Protein AF-A0A523YNM7-F1 (afdb_monomer)

Nearest PDB structures (foldseek):
  5ypw-assembly3_E  TM=5.840E-01  e=3.235E-02  Escherichia coli O157:H7
  2lvw-assembly1_B  TM=5.396E-01  e=3.437E-02  Escherichia coli K-12
  2wve-assembly1_A  TM=4.851E-01  e=4.940E-01  Helicobacter pylori 26695
  6u9d-assembly1_O  TM=4.880E-01  e=7.105E-01  Saccharomyces cerevisiae
  4pcq-assembly2_C  TM=3.840E-01  e=3.649E-01  Mycobacterium tuberculosis H37Rv

Secondary structure (DSSP, 8-state):
-EEEE-SSEEEEE-TT---PPP-EEEEEEES-HHHHHHHHHHIIIII--SEEEEESS-BTTTTBEEEEEEES-GGGHHHHHHHHTT-TT-EEEEEEETTS-HHHHHHHHH--TTS--

Radius of gyration: 14.28 Å; Cα contacts (8 Å, |Δi|>4): 200; chains: 1; bounding box: 30×29×48 Å

Structure (mmCIF, N/CA/C/O backbone):
data_AF-A0A523YNM7-F1
#
_entry.id   AF-A0A523YNM7-F1
#
loop_
_atom_site.group_PDB
_atom_site.id
_atom_site.type_symbol
_atom_site.label_atom_id
_atom_site.label_alt_id
_atom_site.label_comp_id
_atom_site.label_asym_id
_atom_site.label_entity_id
_atom_site.label_seq_id
_atom_site.pdbx_PDB_ins_code
_atom_site.Cartn_x
_atom_site.Cartn_y
_atom_site.Cartn_z
_atom_site.occupancy
_atom_site.B_iso_or_equiv
_atom_site.auth_seq_id
_atom_site.auth_comp_id
_atom_site.auth_asym_id
_atom_site.auth_atom_id
_atom_site.pdbx_PDB_model_num
ATOM 1 N N . MET A 1 1 ? 0.694 6.686 -15.777 1.00 72.44 1 MET A N 1
ATOM 2 C CA . MET A 1 1 ? 0.165 5.593 -14.933 1.00 72.44 1 MET A CA 1
ATOM 3 C C . MET A 1 1 ? -1.169 5.147 -15.481 1.00 72.44 1 MET A C 1
ATOM 5 O O . MET A 1 1 ? -1.868 5.977 -16.053 1.00 72.44 1 MET A O 1
ATOM 9 N N . ARG A 1 2 ? -1.492 3.863 -15.345 1.00 77.19 2 ARG A N 1
ATOM 10 C CA . ARG A 1 2 ? -2.852 3.352 -15.503 1.00 77.19 2 ARG A CA 1
ATOM 11 C C . ARG A 1 2 ? -3.407 3.085 -14.111 1.00 77.19 2 ARG A C 1
ATOM 13 O O . ARG A 1 2 ? -2.672 2.667 -13.219 1.00 77.19 2 ARG A O 1
ATOM 20 N N . THR A 1 3 ? -4.681 3.393 -13.934 1.00 79.38 3 THR A N 1
ATOM 21 C CA . THR A 1 3 ? -5.426 3.027 -12.737 1.00 79.38 3 THR A CA 1
ATOM 22 C C . THR A 1 3 ? -6.671 2.293 -13.174 1.00 79.38 3 THR A C 1
ATOM 24 O O . THR A 1 3 ? -7.400 2.804 -14.024 1.00 79.38 3 THR A O 1
ATOM 27 N N . TYR A 1 4 ? -6.898 1.125 -12.600 1.00 81.25 4 TYR A N 1
ATOM 28 C CA . TYR A 1 4 ? -8.069 0.303 -12.858 1.00 81.25 4 TYR A CA 1
ATOM 29 C C . TYR A 1 4 ? -8.754 0.016 -11.524 1.00 81.25 4 TYR A C 1
ATOM 31 O O . TYR A 1 4 ? -8.088 -0.080 -10.498 1.00 81.25 4 TYR A O 1
ATOM 39 N N . LYS A 1 5 ? -10.082 -0.032 -11.512 1.00 83.00 5 LYS A N 1
ATOM 40 C CA . LYS A 1 5 ? -10.861 -0.300 -10.305 1.00 83.00 5 LYS A CA 1
ATOM 41 C C . LYS A 1 5 ? -11.666 -1.566 -10.536 1.00 83.00 5 LYS A C 1
ATOM 43 O O . LYS A 1 5 ? -12.419 -1.622 -11.501 1.00 83.00 5 LYS A O 1
ATOM 48 N N . ASP A 1 6 ? -11.500 -2.519 -9.637 1.00 82.06 6 ASP A N 1
ATOM 49 C CA . ASP A 1 6 ? -12.406 -3.645 -9.452 1.00 82.06 6 ASP A CA 1
ATOM 50 C C . ASP A 1 6 ? -13.490 -3.281 -8.426 1.00 82.06 6 ASP A C 1
ATOM 52 O O . ASP A 1 6 ? -13.599 -2.134 -7.992 1.00 82.06 6 ASP A O 1
ATOM 56 N N . GLU A 1 7 ? -14.271 -4.273 -8.001 1.00 76.25 7 GLU A N 1
ATOM 57 C CA . GLU A 1 7 ? -15.328 -4.121 -6.995 1.00 76.25 7 GLU A CA 1
ATOM 58 C C . GLU A 1 7 ? -14.787 -3.782 -5.597 1.00 76.25 7 GLU A C 1
ATOM 60 O O . GLU A 1 7 ? -15.463 -3.119 -4.823 1.00 76.25 7 GLU A O 1
ATOM 65 N N . THR A 1 8 ? -13.561 -4.203 -5.264 1.00 82.75 8 THR A N 1
ATOM 66 C CA . THR A 1 8 ? -12.978 -4.011 -3.915 1.00 82.75 8 THR A CA 1
ATOM 67 C C . THR A 1 8 ? -11.624 -3.295 -3.927 1.00 82.75 8 THR A C 1
ATOM 69 O O . THR A 1 8 ? -11.153 -2.818 -2.893 1.00 82.75 8 THR A O 1
ATOM 72 N N . TRP A 1 9 ? -10.971 -3.212 -5.089 1.00 87.38 9 TRP A N 1
ATOM 73 C CA . TRP A 1 9 ? -9.572 -2.802 -5.212 1.00 87.38 9 TRP A CA 1
ATOM 74 C C . TRP A 1 9 ? -9.372 -1.758 -6.310 1.00 87.38 9 TRP A C 1
ATOM 76 O O . TRP A 1 9 ? -9.882 -1.891 -7.415 1.00 87.38 9 TRP A O 1
ATOM 86 N N . GLU A 1 10 ? -8.570 -0.733 -6.031 1.00 89.31 10 GLU A N 1
ATOM 87 C CA . GLU A 1 10 ? -8.022 0.186 -7.029 1.00 89.31 10 GLU A CA 1
ATOM 88 C C . GLU A 1 10 ? -6.571 -0.196 -7.329 1.00 89.31 10 GLU A C 1
ATOM 90 O O . GLU A 1 10 ? -5.679 0.003 -6.503 1.00 89.31 10 GLU A O 1
ATOM 95 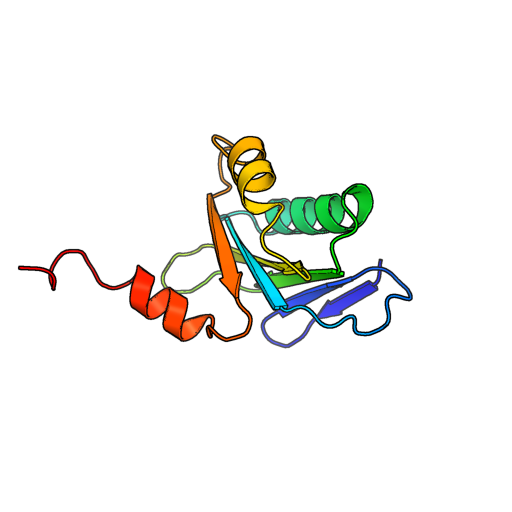N N . TRP A 1 11 ? -6.335 -0.717 -8.525 1.00 87.81 11 TRP A N 1
ATOM 96 C CA . TRP A 1 11 ? -5.022 -1.017 -9.073 1.00 87.81 11 TRP A CA 1
ATOM 97 C C . TRP A 1 11 ? -4.355 0.234 -9.635 1.00 87.81 11 TRP A C 1
ATOM 99 O O . TRP A 1 11 ? -4.985 1.079 -10.275 1.00 87.81 11 TRP A O 1
ATOM 109 N N . ILE A 1 12 ? -3.051 0.343 -9.406 1.00 88.19 12 ILE A N 1
ATOM 110 C CA . ILE A 1 12 ? -2.182 1.421 -9.863 1.00 88.19 12 ILE A CA 1
ATOM 111 C C . ILE A 1 12 ? -0.944 0.771 -10.474 1.00 88.19 12 ILE A C 1
ATOM 113 O O . ILE A 1 12 ? -0.208 0.054 -9.801 1.00 88.19 12 ILE A O 1
ATOM 117 N N . GLU A 1 13 ? -0.691 1.047 -11.748 1.00 84.25 13 GLU A N 1
ATOM 118 C CA . GLU A 1 13 ? 0.432 0.470 -12.489 1.00 84.25 13 GLU A CA 1
ATOM 119 C C . GLU A 1 13 ? 1.059 1.491 -13.453 1.00 84.25 13 GLU A C 1
ATOM 121 O O . GLU A 1 13 ? 0.483 2.540 -13.796 1.00 84.25 13 GLU A O 1
ATOM 126 N N . LYS A 1 14 ? 2.278 1.206 -13.917 1.00 78.69 14 LYS A N 1
ATOM 127 C CA . LYS A 1 14 ? 2.906 1.994 -14.984 1.00 78.69 14 LYS A CA 1
ATOM 128 C C . LYS A 1 14 ? 2.239 1.688 -16.326 1.00 78.69 14 LYS A C 1
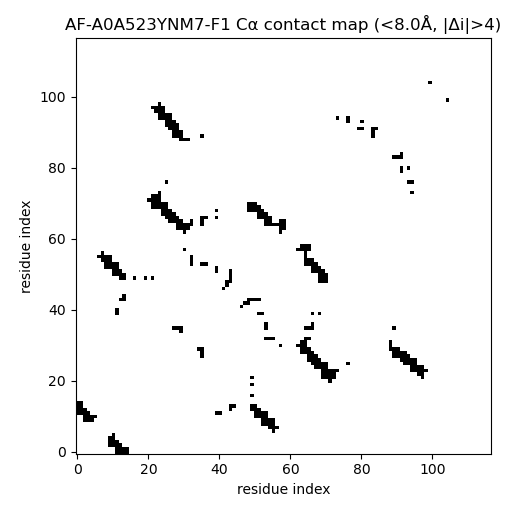ATOM 130 O O . LYS A 1 14 ? 1.938 0.552 -16.664 1.00 78.69 14 LYS A O 1
ATOM 135 N N . LYS A 1 15 ? 2.002 2.739 -17.119 1.00 68.50 15 LYS A N 1
ATOM 136 C CA . LYS A 1 15 ? 1.391 2.611 -18.450 1.00 68.50 15 LYS A CA 1
ATOM 137 C C . LYS A 1 15 ? 2.396 1.891 -19.356 1.00 68.50 15 LYS A C 1
ATOM 139 O O . LYS A 1 15 ? 3.429 2.478 -19.653 1.00 68.50 15 LYS A O 1
ATOM 144 N N . GLY A 1 16 ? 2.082 0.664 -19.770 1.00 63.75 16 GLY A N 1
ATOM 145 C CA . GLY A 1 16 ? 2.955 -0.153 -20.621 1.00 63.75 16 GLY A CA 1
ATOM 146 C C . GLY A 1 16 ? 3.818 -1.176 -19.877 1.00 63.75 16 GLY A C 1
ATOM 147 O O . GLY A 1 16 ? 4.631 -1.827 -20.522 1.00 63.75 16 GLY A O 1
ATOM 148 N N . SER A 1 17 ? 3.645 -1.348 -18.561 1.00 58.81 17 SER A N 1
ATOM 149 C CA . SER A 1 17 ? 4.190 -2.529 -17.888 1.00 58.81 17 SER A CA 1
ATOM 150 C C . SER A 1 17 ? 3.432 -3.762 -18.381 1.00 58.81 17 SER A C 1
ATOM 152 O O . SER A 1 17 ? 2.217 -3.838 -18.227 1.00 58.81 17 SER A O 1
ATOM 154 N N . GLN A 1 18 ? 4.140 -4.714 -18.993 1.00 53.94 18 GLN A N 1
ATOM 155 C CA . GLN A 1 18 ? 3.653 -6.093 -19.091 1.00 53.94 18 GLN A CA 1
ATOM 156 C C . GLN A 1 18 ? 3.396 -6.617 -17.673 1.00 53.94 18 GLN A C 1
ATOM 158 O O . GLN A 1 18 ? 4.010 -6.111 -16.731 1.00 53.94 18 GLN A O 1
ATOM 163 N N . GLU A 1 19 ? 2.499 -7.596 -17.524 1.00 57.41 19 GLU A N 1
ATOM 164 C CA . GLU A 1 19 ? 2.233 -8.314 -16.269 1.00 57.41 19 GLU A CA 1
ATOM 165 C C . GLU A 1 19 ? 3.525 -8.964 -15.756 1.00 57.41 19 GLU A C 1
ATOM 167 O O . GLU A 1 19 ? 3.798 -10.144 -15.974 1.00 57.41 19 GLU A O 1
ATOM 172 N N . ALA A 1 20 ? 4.390 -8.162 -15.140 1.00 57.62 20 ALA A N 1
ATOM 173 C CA . ALA A 1 20 ? 5.652 -8.638 -14.632 1.00 57.62 20 ALA A CA 1
ATOM 174 C C . ALA A 1 20 ? 5.328 -9.565 -13.459 1.00 57.62 20 ALA A C 1
ATOM 176 O O . ALA A 1 20 ? 4.502 -9.215 -12.605 1.00 57.62 20 ALA A O 1
ATOM 177 N N . PRO A 1 21 ? 5.939 -10.757 -13.409 1.00 66.81 21 PRO A N 1
ATOM 178 C CA . PRO A 1 21 ? 5.702 -11.671 -12.312 1.00 66.81 21 PRO A CA 1
ATOM 179 C C . PRO A 1 21 ? 6.111 -10.977 -11.013 1.00 66.81 21 PRO A C 1
ATOM 181 O O . PRO A 1 21 ? 7.245 -10.545 -10.869 1.00 66.81 21 PRO A O 1
ATOM 184 N N . PHE A 1 22 ? 5.191 -10.850 -10.065 1.00 79.06 22 PHE A N 1
ATOM 185 C CA . PHE A 1 22 ? 5.512 -10.452 -8.697 1.00 79.06 22 PHE A CA 1
ATOM 186 C C . PHE A 1 22 ? 5.608 -11.707 -7.825 1.00 79.06 22 PHE A C 1
ATOM 188 O O . PHE A 1 22 ? 4.795 -12.626 -7.966 1.00 79.06 22 PHE A O 1
ATOM 195 N N . ASN A 1 23 ? 6.577 -11.747 -6.907 1.00 83.12 23 ASN A N 1
ATOM 196 C CA . ASN A 1 23 ? 6.735 -12.843 -5.937 1.00 83.12 23 ASN A CA 1
ATOM 197 C C . ASN A 1 23 ? 6.320 -12.447 -4.524 1.00 83.12 23 ASN A C 1
ATOM 199 O O . ASN A 1 23 ? 6.458 -13.241 -3.595 1.00 83.12 23 ASN A O 1
ATOM 203 N N . GLY A 1 24 ? 5.784 -11.247 -4.345 1.00 86.31 24 GLY A N 1
ATOM 204 C CA . GLY A 1 24 ? 5.213 -10.837 -3.081 1.00 86.31 24 GLY A CA 1
ATOM 205 C C . GLY A 1 24 ? 4.698 -9.414 -3.113 1.00 86.31 24 GLY A C 1
ATOM 206 O O . GLY A 1 24 ? 4.578 -8.791 -4.171 1.00 86.31 24 GLY A O 1
ATOM 207 N N . LYS A 1 25 ? 4.317 -8.946 -1.932 1.00 89.88 25 LYS A N 1
ATOM 208 C CA . LYS A 1 25 ? 3.664 -7.663 -1.724 1.00 89.88 25 LYS A CA 1
ATOM 209 C C . LYS A 1 25 ? 4.056 -7.063 -0.380 1.00 89.88 25 LYS A C 1
ATOM 211 O O . LYS A 1 25 ? 4.064 -7.752 0.635 1.00 89.88 25 LYS A O 1
ATOM 216 N N . TYR A 1 26 ? 4.324 -5.769 -0.377 1.00 90.75 26 TYR A N 1
ATOM 217 C CA . TYR A 1 26 ? 4.491 -4.951 0.815 1.00 90.75 26 TYR A CA 1
ATOM 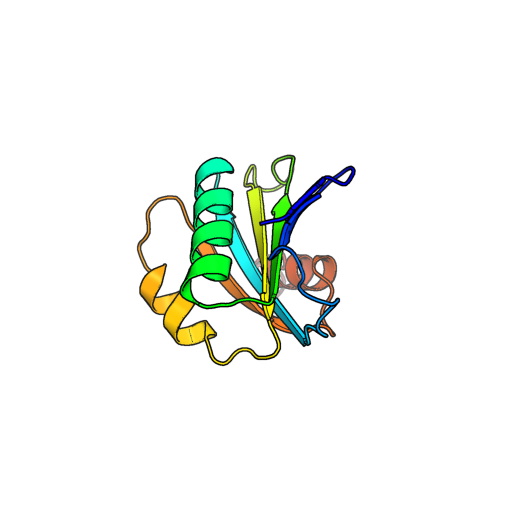218 C C . TYR A 1 26 ? 3.130 -4.464 1.298 1.00 90.75 26 TYR A C 1
ATOM 220 O O . TYR A 1 26 ? 2.343 -3.977 0.485 1.00 90.75 26 TYR A O 1
ATOM 228 N N . LEU A 1 27 ? 2.858 -4.568 2.598 1.00 90.62 27 LEU A N 1
ATOM 229 C CA . LEU A 1 27 ? 1.593 -4.131 3.186 1.00 90.62 27 LEU A CA 1
ATOM 230 C C . LEU A 1 27 ? 1.712 -2.815 3.951 1.00 90.62 27 LEU A C 1
ATOM 232 O O . LEU A 1 27 ? 2.575 -2.647 4.816 1.00 90.62 27 LEU A O 1
ATOM 236 N N . PHE A 1 28 ? 0.755 -1.932 3.684 1.00 91.19 28 PHE A N 1
ATOM 237 C CA . PHE A 1 28 ? 0.557 -0.664 4.371 1.00 91.19 28 PHE A CA 1
ATOM 238 C C . PHE A 1 28 ? -0.901 -0.525 4.798 1.00 91.19 28 PHE A C 1
ATOM 240 O O . PHE A 1 28 ? -1.805 -0.893 4.049 1.00 91.19 28 PHE A O 1
ATOM 247 N N . PHE A 1 29 ? -1.116 0.065 5.968 1.00 90.06 29 PHE A N 1
ATOM 248 C CA . PHE A 1 29 ? -2.427 0.419 6.500 1.00 90.06 29 PHE A CA 1
ATOM 249 C C . PHE A 1 29 ? -2.471 1.907 6.823 1.00 90.06 29 PHE A C 1
ATOM 251 O O . PHE A 1 29 ? -1.460 2.502 7.206 1.00 90.06 29 PHE A O 1
ATOM 258 N N . SER A 1 30 ? -3.628 2.519 6.611 1.00 90.62 30 SER A N 1
ATOM 259 C CA . SER A 1 30 ? -3.881 3.910 6.974 1.00 90.62 30 SER A CA 1
ATOM 260 C C . SER A 1 30 ? -5.379 4.168 6.994 1.00 90.62 30 SER A C 1
ATOM 262 O O . SER A 1 30 ? -6.095 3.709 6.108 1.00 90.62 30 SER A O 1
ATOM 264 N N . SER A 1 31 ? -5.849 4.998 7.919 1.00 89.25 31 SER A N 1
ATOM 265 C CA . SER A 1 31 ? -7.204 5.560 7.876 1.00 89.25 31 SER A CA 1
ATOM 266 C C . SER A 1 31 ? -7.406 6.540 6.709 1.00 89.25 31 SER A C 1
ATOM 268 O O . SER A 1 31 ? -8.535 6.870 6.353 1.00 89.25 31 SER A O 1
ATOM 270 N N . ASN A 1 32 ? -6.326 6.993 6.056 1.00 89.88 32 ASN A N 1
ATOM 271 C CA . ASN A 1 32 ? -6.384 7.934 4.944 1.00 89.88 32 ASN A CA 1
ATOM 272 C C . ASN A 1 32 ? -6.028 7.274 3.603 1.00 89.88 32 ASN A C 1
ATOM 274 O O . ASN A 1 32 ? -4.869 7.215 3.179 1.00 89.88 32 ASN A O 1
ATOM 278 N N . ARG A 1 33 ? -7.063 6.877 2.858 1.00 90.25 33 ARG A N 1
ATOM 279 C CA . ARG A 1 33 ? -6.938 6.316 1.504 1.00 90.25 33 ARG A CA 1
ATOM 280 C C . ARG A 1 33 ? -6.118 7.190 0.549 1.00 90.25 33 ARG A C 1
ATOM 282 O O . ARG A 1 33 ? -5.330 6.6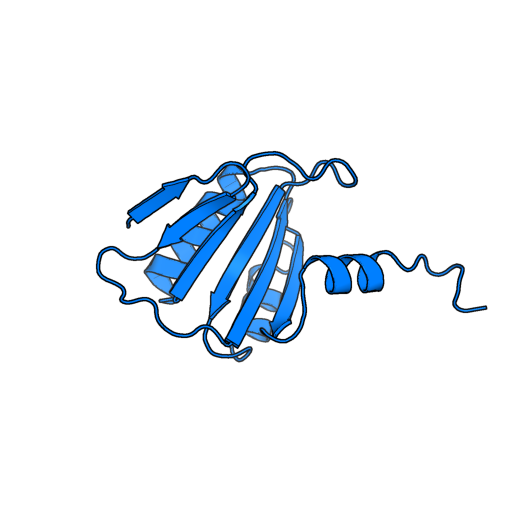81 -0.250 1.00 90.25 33 ARG A O 1
ATOM 289 N N . SER A 1 34 ? -6.278 8.511 0.620 1.00 90.06 34 SER A N 1
ATOM 290 C CA . SER A 1 34 ? -5.566 9.446 -0.260 1.00 90.06 34 SER A CA 1
ATOM 291 C C . SER A 1 34 ? -4.062 9.457 0.013 1.00 90.06 34 SER A C 1
ATOM 293 O O . SER A 1 34 ? -3.275 9.616 -0.922 1.00 90.06 34 SER A O 1
ATOM 295 N N . GLN A 1 35 ? -3.643 9.254 1.267 1.00 90.62 35 GLN A N 1
ATOM 296 C CA . GLN A 1 35 ? -2.227 9.094 1.597 1.00 90.62 35 GLN A CA 1
ATOM 297 C C . GLN A 1 35 ? -1.666 7.794 1.021 1.00 90.62 35 GLN A C 1
ATOM 299 O O . GLN A 1 35 ? -0.622 7.832 0.372 1.00 90.62 35 GLN A O 1
ATOM 304 N N . LEU A 1 36 ? -2.378 6.672 1.166 1.00 91.31 36 LEU A N 1
ATOM 305 C CA . LEU A 1 36 ? -1.958 5.395 0.579 1.00 91.31 36 LEU A CA 1
ATOM 306 C C . LEU A 1 36 ? -1.820 5.481 -0.939 1.00 91.31 36 LEU A C 1
ATOM 308 O O . LEU A 1 36 ? -0.824 5.037 -1.503 1.00 91.31 36 LEU A O 1
ATOM 312 N N . LYS A 1 37 ? -2.772 6.128 -1.614 1.00 91.31 37 LYS A N 1
ATOM 313 C CA . LYS A 1 37 ? -2.695 6.336 -3.062 1.00 91.31 37 LYS A CA 1
ATOM 314 C C . LYS A 1 37 ? -1.468 7.158 -3.464 1.00 91.31 37 LYS A C 1
ATOM 316 O O . LYS A 1 37 ? -0.795 6.806 -4.432 1.00 91.31 37 LYS A O 1
ATOM 321 N N . LYS A 1 38 ? -1.142 8.217 -2.713 1.00 91.38 38 LYS A N 1
ATOM 322 C CA . LYS A 1 38 ? 0.077 9.013 -2.941 1.00 91.38 38 LYS A CA 1
ATOM 323 C C . LYS A 1 38 ? 1.341 8.177 -2.756 1.00 91.38 38 LYS A C 1
ATOM 325 O O . LYS A 1 38 ? 2.231 8.266 -3.593 1.00 91.38 38 LYS A O 1
ATOM 330 N N . ILE A 1 39 ? 1.396 7.347 -1.712 1.00 91.06 39 ILE A N 1
ATOM 331 C CA . ILE A 1 39 ? 2.514 6.423 -1.474 1.00 91.06 39 ILE A CA 1
ATOM 332 C C . ILE A 1 39 ? 2.657 5.465 -2.649 1.00 91.06 39 ILE A C 1
ATOM 334 O O . ILE A 1 39 ? 3.723 5.398 -3.241 1.00 91.06 39 ILE A O 1
ATOM 338 N N . ALA A 1 40 ? 1.579 4.795 -3.051 1.00 91.06 40 ALA A N 1
ATOM 339 C CA . ALA A 1 40 ? 1.592 3.866 -4.175 1.00 91.06 40 ALA A CA 1
ATOM 340 C C . ALA A 1 40 ? 2.130 4.520 -5.455 1.00 91.06 40 ALA A C 1
ATOM 342 O O . ALA A 1 40 ? 2.993 3.966 -6.135 1.00 91.06 40 ALA A O 1
ATOM 343 N N . GLN A 1 41 ? 1.655 5.729 -5.764 1.00 89.94 41 GLN A N 1
ATOM 344 C CA . GLN A 1 41 ? 2.113 6.476 -6.929 1.00 89.94 41 GLN A CA 1
ATOM 345 C C . GLN A 1 41 ? 3.593 6.861 -6.820 1.00 89.94 41 GLN A C 1
ATOM 347 O O . GLN A 1 41 ? 4.345 6.661 -7.771 1.00 89.94 41 GLN A O 1
ATOM 352 N N . GLN A 1 42 ? 4.031 7.386 -5.677 1.00 90.44 42 GLN A N 1
ATOM 353 C CA . GLN A 1 42 ? 5.433 7.744 -5.459 1.00 90.44 42 GLN A CA 1
ATOM 354 C C . GLN A 1 42 ? 6.344 6.525 -5.557 1.00 90.44 42 GLN A C 1
ATOM 356 O O . GLN A 1 42 ? 7.345 6.573 -6.268 1.00 90.44 42 GLN A O 1
ATOM 361 N N . GLU A 1 43 ? 5.968 5.423 -4.914 1.00 89.56 43 GLU A N 1
ATOM 362 C CA . GLU A 1 43 ? 6.768 4.208 -4.895 1.00 89.56 43 GLU A CA 1
ATOM 363 C C . GLU A 1 43 ? 6.916 3.636 -6.313 1.00 89.56 43 GLU A C 1
ATOM 365 O O . GLU A 1 43 ? 8.033 3.441 -6.797 1.00 89.56 43 GLU A O 1
ATOM 370 N N . ILE A 1 44 ? 5.818 3.498 -7.058 1.00 87.94 44 ILE A N 1
ATOM 371 C CA . ILE A 1 44 ? 5.858 3.039 -8.454 1.00 87.94 44 ILE A CA 1
ATOM 372 C C . ILE A 1 44 ? 6.650 4.005 -9.351 1.00 87.94 44 ILE A C 1
ATOM 374 O O . ILE A 1 44 ? 7.429 3.568 -10.202 1.00 87.94 44 ILE A O 1
ATOM 378 N N . ALA A 1 45 ? 6.457 5.318 -9.204 1.00 86.44 45 ALA A N 1
ATOM 379 C CA . ALA A 1 45 ? 7.097 6.306 -10.067 1.00 86.44 45 ALA A CA 1
ATOM 380 C C . ALA A 1 45 ? 8.612 6.383 -9.835 1.00 86.44 45 ALA A C 1
ATOM 382 O O . ALA A 1 45 ? 9.366 6.293 -10.804 1.00 86.44 45 ALA A O 1
ATOM 383 N N . ILE A 1 46 ? 9.028 6.513 -8.572 1.00 85.75 46 ILE A N 1
ATOM 384 C CA . ILE A 1 46 ? 10.409 6.797 -8.164 1.00 85.75 46 ILE A CA 1
ATOM 385 C C . ILE A 1 46 ? 11.225 5.509 -8.067 1.00 85.75 46 ILE A C 1
ATOM 387 O O . ILE A 1 46 ? 12.317 5.427 -8.621 1.00 85.75 46 ILE A O 1
ATOM 391 N N . TYR A 1 47 ? 10.693 4.490 -7.394 1.00 82.06 47 TYR A N 1
ATOM 392 C CA . TYR A 1 47 ? 11.435 3.264 -7.090 1.00 82.06 47 TYR A CA 1
ATOM 393 C C . TYR A 1 47 ? 11.144 2.143 -8.087 1.00 82.06 47 TYR A C 1
ATOM 395 O O . TYR A 1 47 ? 11.776 1.092 -8.034 1.00 82.06 47 TYR A O 1
ATOM 403 N N . ASN A 1 48 ? 10.255 2.368 -9.056 1.00 81.25 48 ASN A N 1
ATOM 404 C CA . ASN A 1 48 ? 9.980 1.422 -10.135 1.00 81.25 48 ASN A CA 1
ATOM 405 C C . ASN A 1 48 ? 9.405 0.080 -9.645 1.00 81.25 48 ASN A C 1
ATOM 407 O O . ASN A 1 48 ? 9.725 -0.964 -10.207 1.00 81.25 48 ASN A O 1
ATOM 411 N N . PHE A 1 49 ? 8.566 0.114 -8.602 1.00 83.69 49 PHE A N 1
ATOM 412 C CA . PHE A 1 49 ? 7.749 -1.042 -8.213 1.00 83.69 49 PHE A CA 1
ATOM 413 C C . PHE A 1 49 ? 6.811 -1.461 -9.352 1.00 83.69 49 PHE A C 1
ATOM 415 O O . PHE A 1 49 ? 6.422 -0.635 -10.184 1.00 83.69 49 PHE A O 1
ATOM 422 N N . THR A 1 50 ? 6.432 -2.741 -9.363 1.00 83.19 50 THR A N 1
ATOM 423 C CA . THR A 1 50 ? 5.676 -3.349 -10.469 1.00 83.19 50 THR A CA 1
ATOM 424 C C . THR A 1 50 ? 4.276 -2.752 -10.576 1.00 83.19 50 THR A C 1
ATOM 426 O O . THR A 1 50 ? 3.904 -2.154 -11.588 1.00 83.19 50 THR A O 1
ATOM 429 N N . CYS A 1 51 ? 3.505 -2.887 -9.503 1.00 86.69 51 CYS A N 1
ATOM 430 C CA . CYS A 1 51 ? 2.153 -2.367 -9.392 1.00 86.69 51 CYS A CA 1
ATOM 431 C C . CYS A 1 51 ? 1.764 -2.258 -7.918 1.00 86.69 51 CYS A C 1
ATOM 433 O O . CYS A 1 51 ? 2.461 -2.741 -7.025 1.00 86.69 51 CYS A O 1
ATOM 435 N N . ALA A 1 52 ? 0.642 -1.609 -7.653 1.00 90.06 52 ALA A N 1
ATOM 436 C CA . ALA A 1 52 ? 0.065 -1.533 -6.328 1.00 90.06 52 ALA A CA 1
ATOM 437 C C . ALA A 1 52 ? -1.451 -1.661 -6.408 1.00 90.06 52 ALA A C 1
ATOM 439 O O . ALA A 1 52 ? -2.055 -1.301 -7.416 1.00 90.06 52 ALA A O 1
ATOM 440 N N . LYS A 1 53 ? -2.067 -2.123 -5.325 1.00 90.75 53 LYS A N 1
ATOM 441 C CA . LYS A 1 53 ? -3.516 -2.093 -5.147 1.00 90.75 53 LYS A CA 1
ATOM 442 C C . LYS A 1 53 ? -3.871 -1.424 -3.831 1.00 90.75 53 LYS A C 1
ATOM 444 O O . LYS A 1 53 ? -3.224 -1.663 -2.814 1.00 90.75 53 LYS A O 1
ATOM 449 N N . VAL A 1 54 ? -4.898 -0.592 -3.857 1.00 91.19 54 VAL A N 1
ATOM 450 C CA . VAL A 1 54 ? -5.431 0.116 -2.692 1.00 91.19 54 VAL A CA 1
ATOM 451 C C . VAL A 1 54 ? -6.865 -0.336 -2.485 1.00 91.19 54 VAL A C 1
ATOM 453 O O . VAL A 1 54 ? -7.632 -0.390 -3.442 1.00 91.19 54 VAL A O 1
ATOM 456 N N . LEU A 1 55 ? -7.231 -0.655 -1.252 1.00 88.94 55 LEU A N 1
ATOM 457 C CA . LEU A 1 55 ? -8.595 -1.023 -0.900 1.00 88.94 55 LEU A CA 1
ATOM 458 C C . LEU A 1 55 ? -9.533 0.173 -1.157 1.00 88.94 55 LEU A C 1
ATOM 460 O O . LEU A 1 55 ? -9.185 1.323 -0.860 1.00 88.94 55 LEU A O 1
ATOM 464 N N . LEU A 1 56 ? -10.678 -0.077 -1.795 1.00 85.75 56 LEU A N 1
ATOM 465 C CA . LEU A 1 56 ? -11.655 0.973 -2.101 1.00 85.75 56 LEU A CA 1
ATOM 466 C C . LEU A 1 56 ? -12.402 1.422 -0.850 1.00 85.75 56 LEU A C 1
ATOM 468 O O . LEU A 1 56 ? -12.465 2.624 -0.597 1.00 85.75 56 LEU A O 1
ATOM 472 N N . ASP A 1 57 ? -12.865 0.451 -0.073 1.00 84.94 57 ASP A N 1
ATOM 473 C CA . ASP A 1 57 ? -13.557 0.625 1.197 1.00 84.94 57 ASP A CA 1
ATOM 474 C C . ASP A 1 57 ? -12.613 0.297 2.361 1.00 84.94 57 ASP A C 1
ATOM 476 O O . ASP A 1 57 ? -11.680 -0.488 2.184 1.00 84.94 57 ASP A O 1
ATOM 480 N N . PRO A 1 58 ? -12.782 0.903 3.544 1.00 83.44 58 PRO A N 1
ATOM 481 C CA . PRO A 1 58 ? -11.994 0.534 4.713 1.00 83.44 58 PRO A CA 1
ATOM 482 C C . PRO A 1 58 ? -12.316 -0.902 5.153 1.00 83.44 58 PRO A C 1
ATOM 484 O O . PRO A 1 58 ? -13.438 -1.389 5.000 1.00 83.44 58 PRO A O 1
ATOM 487 N N . ASP A 1 59 ? -11.326 -1.593 5.714 1.00 79.12 59 ASP A N 1
ATOM 488 C CA . ASP A 1 59 ? -11.540 -2.920 6.280 1.00 79.12 59 ASP A CA 1
ATOM 489 C C . ASP A 1 59 ? -12.482 -2.824 7.487 1.00 79.12 59 ASP A C 1
ATOM 491 O O . ASP A 1 59 ? -12.187 -2.128 8.456 1.00 79.12 59 ASP A O 1
ATOM 495 N N . VAL A 1 60 ? -13.601 -3.551 7.448 1.00 72.50 60 VAL A N 1
ATOM 496 C CA . VAL A 1 60 ? -14.676 -3.468 8.456 1.00 72.50 60 VAL A CA 1
ATOM 497 C C . VAL A 1 60 ? -14.182 -3.772 9.876 1.00 72.50 60 VAL A C 1
ATOM 499 O O . VAL A 1 60 ? -14.757 -3.285 10.844 1.00 72.50 60 VAL A O 1
ATOM 502 N N . LYS A 1 61 ? -13.115 -4.569 10.034 1.00 73.75 61 LYS A N 1
ATOM 503 C CA . LYS A 1 61 ? -12.580 -4.909 11.361 1.00 73.75 61 LYS A CA 1
ATOM 504 C C . LYS A 1 61 ? -11.638 -3.847 11.917 1.00 73.75 61 LYS A C 1
ATOM 506 O O . LYS A 1 61 ? -11.431 -3.815 13.127 1.00 73.75 61 LYS A O 1
ATOM 511 N N . ARG A 1 62 ? -11.006 -3.047 11.055 1.00 70.50 62 ARG A N 1
ATOM 512 C CA . ARG A 1 62 ? -9.926 -2.123 11.442 1.00 70.50 62 ARG A CA 1
ATOM 513 C C . ARG A 1 62 ? -10.255 -0.655 11.193 1.00 70.50 62 ARG A C 1
ATOM 515 O O . ARG A 1 62 ? -9.553 0.190 11.729 1.00 70.50 62 ARG A O 1
ATOM 522 N N . ASP A 1 63 ? -11.291 -0.367 10.406 1.00 82.12 63 ASP A N 1
ATOM 523 C CA . ASP A 1 63 ? -11.634 0.972 9.908 1.00 82.12 63 ASP A CA 1
ATOM 524 C C . ASP A 1 63 ? -10.454 1.653 9.175 1.00 82.12 63 ASP A C 1
ATOM 526 O O . ASP A 1 63 ? -10.301 2.871 9.131 1.00 82.12 63 ASP A O 1
ATOM 530 N N . GLU A 1 64 ? -9.575 0.837 8.584 1.00 87.12 64 GLU A N 1
ATOM 531 C CA . GLU A 1 64 ? -8.367 1.276 7.889 1.00 87.12 64 GLU A CA 1
ATOM 532 C C . GLU A 1 64 ? -8.374 0.782 6.444 1.00 87.12 64 GLU A C 1
ATOM 534 O O . GLU A 1 64 ? -8.774 -0.342 6.137 1.00 87.12 64 GLU A O 1
ATOM 539 N N . TYR A 1 65 ? -7.853 1.606 5.543 1.00 90.56 65 TYR A N 1
ATOM 540 C CA . TYR A 1 65 ? -7.571 1.204 4.175 1.00 90.56 65 TYR A CA 1
ATOM 541 C C . TYR A 1 65 ? -6.269 0.412 4.127 1.00 90.56 65 TYR A C 1
ATOM 543 O O . TYR A 1 65 ? -5.322 0.685 4.869 1.00 90.56 65 TYR A O 1
ATOM 551 N N . MET A 1 66 ? -6.198 -0.530 3.190 1.00 90.25 66 MET A N 1
ATOM 552 C CA . MET A 1 66 ? -4.995 -1.310 2.929 1.00 90.25 66 MET A CA 1
ATOM 553 C C . MET A 1 66 ? -4.395 -0.960 1.570 1.00 90.25 66 MET A C 1
ATOM 555 O O . MET A 1 66 ? -5.101 -0.833 0.572 1.00 90.25 66 MET A O 1
ATOM 559 N N . LEU A 1 67 ? -3.073 -0.863 1.522 1.00 91.62 67 LEU A N 1
ATOM 560 C CA . LEU A 1 67 ? -2.284 -0.759 0.304 1.00 91.62 67 LEU A CA 1
ATOM 561 C C . LEU A 1 67 ? -1.341 -1.956 0.223 1.00 91.62 67 LEU A C 1
ATOM 563 O O . LEU A 1 67 ? -0.585 -2.228 1.154 1.00 91.62 67 LEU A O 1
ATOM 567 N N . CYS A 1 68 ? -1.364 -2.642 -0.915 1.00 90.50 68 CYS A N 1
ATOM 568 C CA . C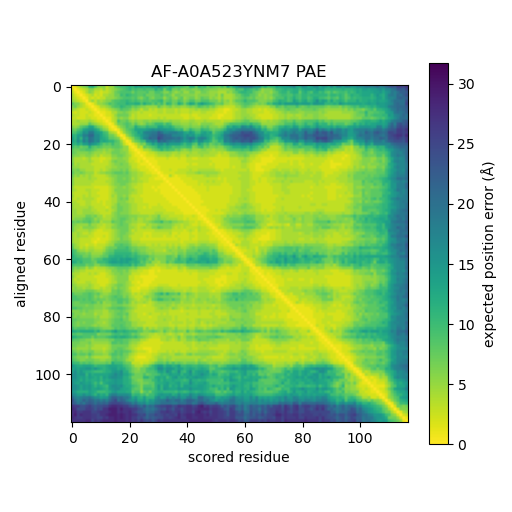YS A 1 68 ? -0.390 -3.667 -1.255 1.00 90.50 68 CYS A CA 1
ATOM 569 C C . CYS A 1 68 ? 0.473 -3.176 -2.418 1.00 90.50 68 CYS A C 1
ATOM 571 O O . CYS A 1 68 ? -0.068 -2.864 -3.476 1.00 90.50 68 CYS A O 1
ATOM 573 N N . ILE A 1 69 ? 1.794 -3.136 -2.249 1.00 90.75 69 ILE A N 1
ATOM 574 C CA . ILE A 1 69 ? 2.744 -2.817 -3.328 1.00 90.75 69 ILE A CA 1
ATOM 575 C C . ILE A 1 69 ? 3.444 -4.101 -3.751 1.00 90.75 69 ILE A C 1
ATOM 577 O O . ILE A 1 69 ? 4.092 -4.737 -2.929 1.00 90.75 69 ILE A O 1
ATOM 581 N N . TYR A 1 70 ? 3.322 -4.482 -5.014 1.00 87.88 70 TYR A N 1
ATOM 582 C CA . TYR A 1 70 ? 3.871 -5.720 -5.548 1.00 87.88 70 TYR A CA 1
ATOM 583 C C . TYR A 1 70 ? 5.282 -5.532 -6.099 1.00 87.88 70 TYR A C 1
ATOM 585 O O . TYR A 1 70 ? 5.574 -4.551 -6.792 1.00 87.88 70 TYR A O 1
ATOM 593 N N . ASP A 1 71 ? 6.139 -6.512 -5.822 1.00 87.19 71 ASP A N 1
ATOM 594 C CA . ASP A 1 71 ? 7.514 -6.546 -6.315 1.00 87.19 71 ASP A CA 1
ATOM 595 C C . ASP A 1 71 ? 7.987 -7.990 -6.580 1.00 87.19 71 ASP A C 1
ATOM 597 O O . ASP A 1 71 ? 7.270 -8.967 -6.323 1.00 87.19 71 ASP A O 1
ATOM 601 N N . LEU A 1 72 ? 9.204 -8.125 -7.095 1.00 84.81 72 LEU A N 1
ATOM 602 C CA . LEU A 1 72 ? 9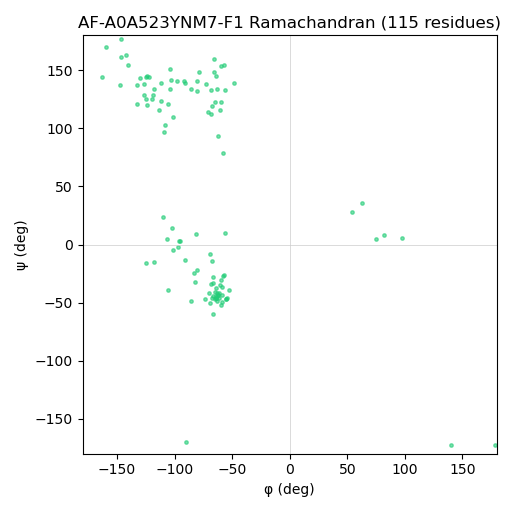.873 -9.399 -7.341 1.00 84.81 72 LEU A CA 1
ATOM 603 C C . LEU A 1 72 ? 10.543 -9.953 -6.083 1.00 84.81 72 LEU A C 1
ATOM 605 O O . LEU A 1 72 ? 10.593 -11.167 -5.922 1.00 84.81 72 LEU A O 1
ATOM 609 N N . ASP A 1 73 ? 11.028 -9.090 -5.187 1.00 83.88 73 ASP A N 1
ATOM 610 C CA . ASP A 1 73 ? 11.797 -9.504 -4.012 1.00 83.88 73 ASP A CA 1
ATOM 611 C C . ASP A 1 73 ? 11.551 -8.590 -2.799 1.00 83.88 73 ASP A C 1
ATOM 613 O O . ASP A 1 73 ? 11.155 -7.428 -2.917 1.00 83.88 73 ASP A O 1
ATOM 617 N N . ASN A 1 74 ? 11.883 -9.091 -1.605 1.00 85.44 74 ASN A N 1
ATOM 618 C CA . ASN A 1 74 ? 11.771 -8.362 -0.335 1.00 85.44 74 ASN A CA 1
ATOM 619 C C . ASN A 1 74 ? 12.951 -7.410 -0.045 1.00 85.44 74 ASN A C 1
ATOM 621 O O . ASN A 1 74 ? 13.063 -6.880 1.059 1.00 85.44 74 ASN A O 1
ATOM 625 N N . ARG A 1 75 ? 13.853 -7.183 -1.011 1.00 85.12 75 ARG A N 1
ATOM 626 C CA . ARG A 1 75 ? 15.116 -6.441 -0.806 1.00 85.12 75 ARG A CA 1
ATOM 627 C C . ARG A 1 75 ? 14.919 -5.027 -0.253 1.00 85.12 75 ARG A C 1
ATOM 629 O O . ARG A 1 75 ? 15.809 -4.502 0.408 1.00 85.12 75 ARG A O 1
ATOM 636 N N . ARG A 1 76 ? 13.756 -4.429 -0.513 1.00 83.56 76 ARG A N 1
ATOM 637 C CA . ARG A 1 76 ? 13.408 -3.058 -0.120 1.00 83.56 76 ARG A CA 1
ATOM 638 C C . ARG A 1 76 ? 12.636 -2.983 1.189 1.00 83.56 76 ARG A C 1
ATOM 640 O O . ARG A 1 76 ? 12.273 -1.891 1.613 1.00 83.56 76 ARG A O 1
ATOM 647 N N . GLU A 1 77 ? 12.411 -4.113 1.858 1.00 86.94 77 GLU A N 1
ATOM 648 C CA . GLU A 1 77 ? 11.699 -4.156 3.135 1.00 86.94 77 GLU A CA 1
ATOM 649 C C . GLU A 1 77 ? 12.341 -3.238 4.175 1.00 86.94 77 GLU A C 1
ATOM 651 O O . GLU A 1 77 ? 11.639 -2.454 4.809 1.00 86.94 77 GLU A O 1
ATOM 656 N N . ARG A 1 78 ? 13.6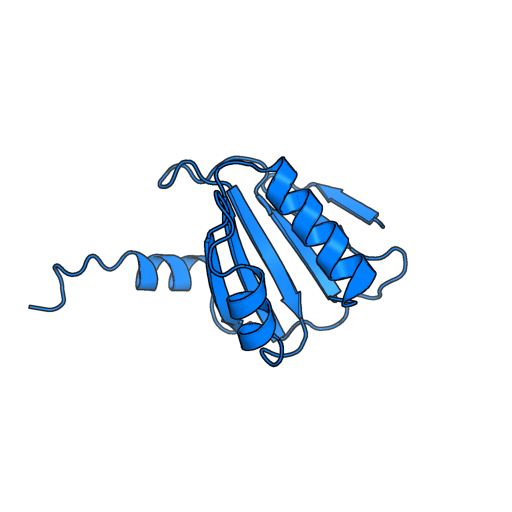72 -3.289 4.319 1.00 85.62 78 ARG A N 1
ATOM 657 C CA . ARG A 1 78 ? 14.401 -2.459 5.287 1.00 85.62 78 ARG A CA 1
ATOM 658 C C . ARG A 1 78 ? 14.304 -0.970 4.956 1.00 85.62 78 ARG A C 1
ATOM 660 O O . ARG A 1 78 ? 14.137 -0.154 5.858 1.00 85.62 78 ARG A O 1
ATOM 667 N N . GLU A 1 79 ? 14.395 -0.618 3.677 1.00 87.25 79 GLU A N 1
ATOM 668 C CA . GLU A 1 79 ? 14.289 0.771 3.218 1.00 87.25 79 GLU A CA 1
ATOM 669 C C . GLU A 1 79 ? 12.883 1.330 3.450 1.00 87.25 79 GLU A C 1
ATOM 671 O O . GLU A 1 79 ? 12.737 2.441 3.959 1.00 87.25 79 GLU A O 1
ATOM 676 N N . LEU A 1 80 ? 11.849 0.545 3.130 1.00 87.69 80 LEU A N 1
ATOM 677 C CA . LEU A 1 80 ? 10.455 0.898 3.391 1.00 87.69 80 LEU A CA 1
ATOM 678 C C . LEU A 1 80 ? 10.199 1.009 4.896 1.00 87.69 80 LEU A C 1
ATOM 680 O O . LEU A 1 80 ? 9.647 2.010 5.346 1.00 87.69 80 LEU A O 1
ATOM 684 N N . ALA A 1 81 ? 10.672 0.045 5.687 1.00 87.25 81 ALA A N 1
ATOM 685 C CA . ALA A 1 81 ? 10.560 0.092 7.139 1.00 87.25 81 ALA A CA 1
ATOM 686 C C . ALA A 1 81 ? 11.159 1.384 7.700 1.00 87.25 81 ALA A C 1
ATOM 688 O O . ALA A 1 81 ? 10.506 2.053 8.486 1.00 87.25 81 ALA A O 1
ATOM 689 N N . MET A 1 82 ? 12.355 1.781 7.258 1.00 87.69 82 MET A N 1
ATOM 690 C CA . MET A 1 82 ? 13.001 3.013 7.721 1.00 87.69 82 MET A CA 1
ATOM 691 C C . MET A 1 82 ? 12.301 4.281 7.225 1.00 87.69 82 MET A C 1
ATOM 693 O O . MET A 1 82 ? 12.140 5.222 7.994 1.00 87.69 82 MET A O 1
ATOM 697 N N . ARG A 1 83 ? 11.864 4.327 5.960 1.00 87.12 83 ARG A N 1
ATOM 698 C CA . ARG A 1 83 ? 11.214 5.516 5.382 1.00 87.12 83 ARG A CA 1
ATOM 699 C C . ARG A 1 83 ? 9.843 5.790 5.993 1.00 87.12 83 ARG A C 1
ATOM 701 O O . ARG A 1 83 ? 9.432 6.946 6.087 1.00 87.12 83 ARG A O 1
ATOM 708 N N . TYR A 1 84 ? 9.126 4.730 6.347 1.00 86.94 84 TYR A N 1
ATOM 709 C CA . TYR A 1 84 ? 7.782 4.813 6.909 1.00 86.94 84 TYR A CA 1
ATOM 710 C C . TYR A 1 84 ? 7.760 4.624 8.431 1.00 86.94 84 TYR A C 1
ATOM 712 O O . TYR A 1 84 ? 6.710 4.827 9.039 1.00 86.94 84 TYR A O 1
ATOM 720 N N . ALA A 1 85 ? 8.899 4.319 9.064 1.00 82.38 85 ALA A N 1
ATOM 721 C CA . ALA A 1 85 ? 9.038 4.347 10.515 1.00 82.38 85 ALA A CA 1
ATOM 722 C C . ALA A 1 85 ? 8.758 5.763 11.030 1.00 82.38 85 ALA A C 1
ATOM 724 O O . ALA A 1 85 ? 9.475 6.710 10.718 1.00 82.38 85 ALA A O 1
ATOM 725 N N . GLY A 1 86 ? 7.690 5.904 11.816 1.00 77.94 86 GLY A N 1
ATOM 726 C CA . GLY A 1 86 ? 7.302 7.181 12.414 1.00 77.94 86 GLY A CA 1
ATOM 727 C C . GLY A 1 86 ? 6.510 8.117 11.499 1.00 77.94 86 GLY A C 1
ATOM 728 O O . GLY A 1 86 ? 6.247 9.248 11.899 1.00 77.94 86 GLY A O 1
ATOM 729 N N . LYS A 1 87 ? 6.083 7.684 10.302 1.00 84.88 87 LYS A N 1
ATOM 730 C CA . LYS A 1 87 ? 5.097 8.462 9.539 1.00 84.88 87 LYS A CA 1
ATOM 731 C C . LYS A 1 87 ? 3.730 8.381 10.215 1.00 84.88 87 LYS A C 1
ATOM 733 O O . LYS 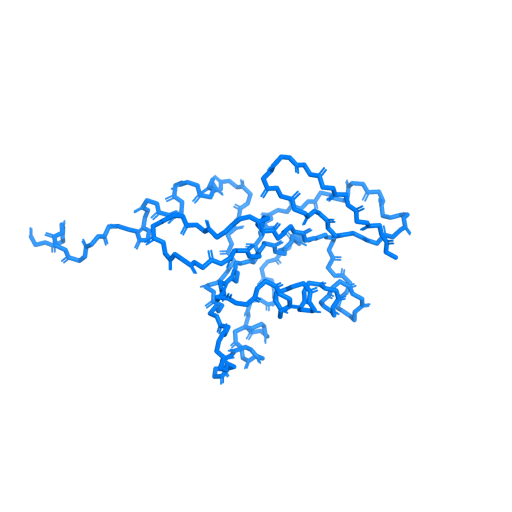A 1 87 ? 3.101 7.324 10.232 1.00 84.88 87 LYS A O 1
ATOM 738 N N . GLU A 1 88 ? 3.250 9.514 10.717 1.00 85.12 88 GLU A N 1
ATOM 739 C CA . GLU A 1 88 ? 1.913 9.609 11.301 1.00 85.12 88 GLU A CA 1
ATOM 740 C C . GLU A 1 88 ? 0.832 9.169 10.308 1.00 85.12 88 GLU A C 1
ATOM 742 O O . GLU A 1 88 ? 0.825 9.561 9.138 1.00 85.12 88 GLU A O 1
ATOM 747 N N . GLY A 1 89 ? -0.079 8.324 10.794 1.00 84.38 89 GLY A N 1
ATOM 748 C CA . GLY A 1 89 ? -1.199 7.808 10.013 1.00 84.38 89 GLY A CA 1
ATOM 749 C C . GLY A 1 89 ? -0.839 6.727 8.993 1.00 84.38 89 GLY A C 1
ATOM 750 O O . GLY A 1 89 ? -1.726 6.311 8.253 1.00 84.38 89 GLY A O 1
ATOM 751 N N . ILE A 1 90 ? 0.412 6.254 8.930 1.00 89.44 90 ILE A N 1
ATOM 752 C CA . ILE A 1 90 ? 0.819 5.166 8.031 1.00 89.44 90 ILE A CA 1
ATOM 753 C C . ILE A 1 90 ? 1.459 4.048 8.840 1.00 89.44 90 ILE A C 1
ATOM 755 O O . ILE A 1 90 ? 2.504 4.215 9.463 1.00 89.44 90 ILE A O 1
ATOM 759 N N . ARG A 1 91 ? 0.861 2.864 8.761 1.00 89.19 91 ARG A N 1
ATOM 760 C CA . ARG A 1 91 ? 1.379 1.651 9.377 1.00 89.19 91 ARG A CA 1
ATOM 761 C C . ARG A 1 91 ? 1.912 0.715 8.306 1.00 89.19 91 ARG A C 1
ATOM 763 O O . ARG A 1 91 ? 1.154 0.031 7.623 1.00 89.19 91 ARG A O 1
ATOM 770 N N . TYR A 1 92 ? 3.230 0.671 8.176 1.00 89.44 92 TYR A N 1
ATOM 771 C CA . TYR A 1 92 ? 3.905 -0.349 7.384 1.00 89.44 92 TYR A CA 1
ATOM 772 C C . TYR A 1 92 ? 4.022 -1.648 8.188 1.00 89.44 92 TYR A C 1
ATOM 774 O O . TYR A 1 92 ? 4.407 -1.617 9.355 1.00 89.44 92 TYR A O 1
ATOM 782 N N . VAL A 1 93 ? 3.669 -2.778 7.575 1.00 86.88 93 VAL A N 1
ATOM 783 C CA . VAL A 1 93 ? 3.663 -4.083 8.254 1.00 86.88 93 VAL A CA 1
ATOM 784 C C . VAL A 1 93 ? 4.832 -4.965 7.829 1.00 86.88 93 VAL A C 1
ATOM 786 O O . VAL A 1 93 ? 5.406 -5.640 8.677 1.00 86.88 93 VAL A O 1
ATOM 789 N N . GLY A 1 94 ? 5.201 -4.952 6.548 1.00 86.56 94 GLY A N 1
ATOM 790 C CA . GLY A 1 94 ? 6.281 -5.792 6.029 1.00 86.56 94 GLY A CA 1
ATOM 791 C C . GLY A 1 94 ? 5.985 -6.375 4.655 1.00 86.56 94 GLY A C 1
ATOM 792 O O . GLY A 1 94 ? 4.986 -6.026 4.013 1.00 86.56 94 GLY A O 1
ATOM 793 N N . TRP A 1 95 ? 6.865 -7.270 4.212 1.00 86.62 95 TRP A N 1
ATOM 794 C CA . TRP A 1 95 ? 6.709 -8.042 2.986 1.00 86.62 95 TRP A CA 1
ATOM 795 C C . TRP A 1 95 ? 6.017 -9.386 3.222 1.00 86.62 95 TRP A C 1
ATOM 797 O O . TRP A 1 95 ? 6.307 -10.111 4.171 1.00 86.62 95 TRP A O 1
ATOM 807 N N . ILE A 1 96 ? 5.151 -9.765 2.285 1.00 85.19 96 ILE A N 1
ATOM 808 C CA . ILE A 1 96 ? 4.505 -11.074 2.232 1.00 85.19 96 ILE A CA 1
ATOM 809 C C . ILE A 1 96 ? 4.782 -11.701 0.873 1.00 85.19 96 ILE A C 1
ATOM 811 O O . ILE A 1 96 ? 4.460 -11.119 -0.163 1.00 85.19 96 ILE A O 1
ATOM 815 N N . GLY A 1 97 ? 5.337 -12.911 0.871 1.00 83.62 97 GLY A N 1
ATOM 816 C CA . GLY A 1 97 ? 5.564 -13.677 -0.353 1.00 83.62 97 GLY A CA 1
ATOM 817 C C . GLY A 1 97 ? 4.266 -14.103 -1.052 1.00 83.62 97 GLY A C 1
ATOM 818 O O . GLY A 1 97 ? 3.198 -14.184 -0.450 1.00 83.62 97 GLY A O 1
ATOM 819 N N . LYS A 1 98 ? 4.360 -14.429 -2.342 1.00 76.44 98 LYS A N 1
ATOM 820 C CA . LYS A 1 98 ? 3.243 -14.860 -3.201 1.00 76.44 98 LYS A CA 1
ATOM 821 C C . LYS A 1 98 ? 2.550 -16.120 -2.686 1.00 76.44 98 LYS A C 1
ATOM 823 O O . LYS A 1 98 ? 1.352 -16.259 -2.881 1.00 76.44 98 LYS A O 1
ATOM 828 N N . ALA A 1 99 ? 3.293 -16.994 -2.008 1.00 68.31 99 ALA A N 1
ATOM 829 C CA . ALA A 1 99 ? 2.773 -18.220 -1.407 1.00 68.31 99 ALA A CA 1
ATOM 830 C C . ALA A 1 99 ? 1.847 -17.980 -0.201 1.00 68.31 99 ALA A C 1
ATOM 832 O O . ALA A 1 99 ? 1.264 -18.933 0.293 1.00 68.31 99 ALA A O 1
ATOM 833 N N . MET A 1 100 ? 1.732 -16.740 0.288 1.00 65.50 100 MET A N 1
ATOM 834 C CA . MET A 1 100 ? 0.910 -16.410 1.447 1.00 65.50 100 MET A CA 1
ATOM 835 C C . MET A 1 100 ? -0.276 -15.527 1.041 1.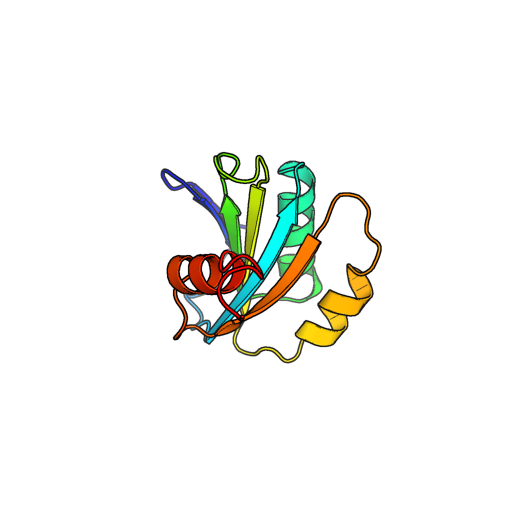00 65.50 100 MET A C 1
ATOM 837 O O . MET A 1 100 ? -0.139 -14.377 0.582 1.00 65.50 100 MET A O 1
ATOM 841 N N . GLU A 1 101 ? -1.467 -16.090 1.224 1.00 68.00 101 GLU A N 1
ATOM 842 C CA . GLU A 1 101 ? -2.735 -15.402 1.024 1.00 68.00 101 GLU A CA 1
ATOM 843 C C . GLU A 1 101 ? -2.877 -14.255 2.035 1.00 68.00 101 GLU A C 1
ATOM 845 O O . GLU A 1 101 ? -2.456 -14.345 3.189 1.00 68.00 101 GLU A O 1
ATOM 850 N N . ILE A 1 102 ? -3.497 -13.147 1.612 1.00 66.19 102 ILE A N 1
ATOM 851 C CA . ILE A 1 102 ? -3.751 -12.000 2.507 1.00 66.19 102 ILE A CA 1
ATOM 852 C C . ILE A 1 102 ? -4.609 -12.439 3.703 1.00 66.19 102 ILE A C 1
ATOM 854 O O . ILE A 1 102 ? -4.382 -11.985 4.821 1.00 66.19 102 ILE A O 1
ATOM 858 N N . LYS A 1 103 ? -5.558 -13.355 3.474 1.00 65.25 103 LYS A N 1
ATOM 859 C CA . LYS A 1 103 ? -6.425 -13.910 4.514 1.00 65.25 103 LYS A CA 1
ATOM 860 C C . LYS A 1 103 ? -5.635 -14.710 5.550 1.00 65.25 103 LYS A C 1
ATOM 862 O O . LYS A 1 103 ? -5.818 -14.469 6.734 1.00 65.25 103 LYS A O 1
ATOM 867 N N . GLU A 1 104 ? -4.726 -15.585 5.120 1.00 66.56 104 GLU A N 1
ATOM 868 C CA . GLU A 1 104 ? -3.849 -16.342 6.028 1.00 66.56 104 GLU A CA 1
ATOM 869 C C . GLU A 1 104 ? -2.908 -15.431 6.816 1.00 66.56 104 GLU A C 1
ATOM 871 O O . GLU A 1 104 ? -2.646 -15.663 7.994 1.00 66.56 104 GLU A O 1
ATOM 876 N N . PHE A 1 105 ? -2.405 -14.371 6.182 1.00 68.19 105 PHE A N 1
ATOM 877 C CA . PHE A 1 105 ? -1.599 -13.376 6.876 1.00 68.19 105 PHE A CA 1
ATOM 878 C C . PHE A 1 105 ? -2.405 -12.634 7.946 1.00 68.19 105 PHE A C 1
ATOM 880 O O . PHE A 1 105 ? -1.922 -12.444 9.062 1.00 68.19 105 PHE A O 1
ATOM 887 N N . PHE A 1 106 ? -3.633 -12.221 7.624 1.00 64.88 106 PHE A N 1
ATOM 888 C CA . PHE A 1 106 ? -4.511 -11.593 8.602 1.00 64.88 106 PHE A CA 1
ATOM 889 C C . PHE A 1 106 ? -4.870 -12.532 9.735 1.00 64.88 106 PHE A C 1
ATOM 891 O O . PHE A 1 106 ? -4.845 -12.085 10.869 1.00 64.88 106 PHE A O 1
ATOM 898 N N . ASP A 1 107 ? -5.150 -13.799 9.445 1.00 65.31 107 ASP A N 1
ATOM 899 C CA . ASP A 1 107 ? -5.438 -14.812 10.456 1.00 65.31 107 ASP A CA 1
ATOM 900 C C . ASP A 1 107 ? -4.253 -14.957 11.423 1.00 65.31 107 ASP A C 1
ATOM 902 O O . ASP A 1 107 ? -4.408 -14.749 12.622 1.00 65.31 107 ASP A O 1
ATOM 906 N N . LYS A 1 108 ? -3.028 -15.098 10.892 1.00 63.94 108 LYS A N 1
ATOM 907 C CA . LYS A 1 108 ? -1.785 -15.120 11.687 1.00 63.94 108 LYS A CA 1
ATOM 908 C C . LYS A 1 108 ? -1.529 -13.841 12.487 1.00 63.94 108 LYS A C 1
ATOM 910 O O . LYS A 1 108 ? -0.971 -13.909 13.576 1.00 63.94 108 LYS A O 1
ATOM 915 N N . MET A 1 109 ? -1.903 -12.676 11.960 1.00 57.69 109 MET A N 1
ATOM 916 C CA . MET A 1 109 ? -1.782 -11.393 12.666 1.00 57.69 109 MET A CA 1
ATOM 917 C C . MET A 1 109 ? -2.921 -11.140 13.665 1.00 57.69 109 MET A C 1
ATOM 919 O O . MET A 1 109 ? -2.764 -10.309 14.557 1.00 57.69 109 MET A O 1
ATOM 923 N N . CYS A 1 110 ? -4.068 -11.796 13.484 1.00 50.22 110 CYS A N 1
ATOM 924 C CA . CYS A 1 110 ? -5.255 -11.714 14.329 1.00 50.22 110 CYS A CA 1
ATOM 925 C C . CYS A 1 110 ? -5.331 -12.845 15.355 1.00 50.22 110 CYS A C 1
ATOM 927 O O . CYS A 1 110 ? -6.292 -12.851 16.122 1.00 50.22 110 CYS A O 1
ATOM 929 N N . VAL A 1 111 ? -4.333 -13.734 15.429 1.00 49.28 111 VAL A N 1
ATOM 930 C CA . VAL A 1 111 ? -4.126 -14.550 16.626 1.00 49.28 111 VAL A CA 1
ATOM 931 C C . VAL A 1 111 ? -3.821 -13.575 17.756 1.00 49.28 111 VAL A C 1
ATOM 933 O O . VAL A 1 111 ? -2.699 -13.091 17.935 1.00 49.28 111 VAL A O 1
ATOM 936 N N . GLU A 1 112 ? -4.876 -13.199 18.473 1.00 44.16 112 GLU A N 1
ATOM 937 C CA . GLU A 1 112 ? -4.769 -12.524 19.745 1.00 44.16 112 GLU A CA 1
ATOM 938 C C . GLU A 1 112 ? -3.762 -13.305 20.585 1.00 44.16 112 GLU A C 1
ATOM 940 O O . GLU A 1 112 ? -3.776 -14.535 20.644 1.00 44.16 112 GLU A O 1
ATOM 945 N N . LYS A 1 113 ? -2.905 -12.574 21.293 1.00 40.44 113 LYS A N 1
ATOM 946 C CA . LYS A 1 113 ? -1.919 -13.083 22.257 1.00 40.44 113 LYS A CA 1
ATOM 947 C C . LYS A 1 113 ? -2.519 -13.949 23.392 1.00 40.44 113 LYS A C 1
ATOM 949 O O . LYS A 1 113 ? -1.832 -14.208 24.373 1.00 40.44 113 LYS A O 1
ATOM 954 N N . LYS A 1 114 ? -3.796 -14.330 23.302 1.00 37.38 114 LYS A N 1
ATOM 955 C CA . LYS A 1 114 ? -4.553 -15.162 24.236 1.00 37.38 114 LYS A CA 1
ATOM 956 C C . LYS A 1 114 ? -4.503 -16.659 23.922 1.00 37.38 114 LYS A C 1
ATOM 958 O O . LYS A 1 114 ? -4.847 -17.425 24.808 1.00 37.38 114 LYS A O 1
ATOM 963 N N . GLU A 1 115 ? -4.043 -17.076 22.742 1.00 39.59 115 GLU A N 1
ATOM 964 C CA . GLU A 1 115 ? -3.923 -18.509 22.393 1.00 39.59 115 GLU A CA 1
ATOM 965 C C . GLU A 1 115 ? -2.483 -19.051 22.477 1.00 39.59 115 GLU A C 1
ATOM 967 O O . GLU A 1 115 ? -2.186 -20.134 21.985 1.00 39.59 115 GLU A O 1
ATOM 972 N N . LEU A 1 116 ? -1.571 -18.302 23.107 1.00 40.00 116 LEU A N 1
ATOM 973 C CA . LEU A 1 116 ? -0.180 -18.717 23.353 1.00 40.00 116 LEU A CA 1
ATOM 974 C C . LEU A 1 116 ? 0.116 -18.988 24.840 1.00 40.00 116 LEU A C 1
ATOM 976 O O . LEU A 1 116 ? 1.272 -18.893 25.254 1.00 40.00 116 LEU A O 1
ATOM 980 N N . PHE A 1 117 ? -0.912 -19.299 25.635 1.00 39.31 117 PHE A N 1
ATOM 981 C CA . PHE A 1 117 ? -0.764 -19.754 27.020 1.00 39.31 117 PHE A CA 1
ATOM 982 C C . PHE A 1 117 ? -1.032 -21.250 27.136 1.00 39.31 117 PHE A C 1
ATOM 984 O O . PHE A 1 117 ? -2.075 -21.693 26.606 1.00 39.31 117 PHE A O 1
#

Mean predicted aligned error: 8.02 Å

Foldseek 3Di:
DDWDDDPWKIKFADDPQDPDDFFWWWKKKFLDQVVLVVVQCCCCVPVVFGMKIKTPAADPVPNIIMMITTHRDQPCQVVCCVVCVPPPRMDTDGMDTPVDDPVNVVVVVPPDPVVPD

Solvent-accessible surface area (backbone atoms only — not comparable to full-atom values): 6679 Å² total; per-residue (Å²): 110,43,71,51,71,63,99,58,38,36,36,40,34,55,71,83,65,69,91,67,79,57,43,25,32,37,39,36,35,19,74,45,57,70,58,48,52,51,48,47,52,49,43,35,68,75,71,62,42,61,35,27,37,33,40,70,60,55,40,89,92,71,66,26,21,44,30,39,41,29,29,65,67,68,84,54,44,66,58,50,50,60,73,41,57,85,41,85,74,47,46,73,76,50,69,42,49,62,94,56,53,71,65,60,52,47,52,67,70,61,59,58,88,76,79,81,118

Sequence (117 aa):
MRTYKDETWEWIEKKGSQEAPFNGKYLFFSSNRSQLKKIAQQEIAIYNFTCAKVLLDPDVKRDEYMLCIYDLDNRRERELAMRYAGKEGIRYVGWIGKAMEIKEFFDKMCVEKKELF

pLDDT: mean 79.47, std 13.62, range [37.38, 91.62]